Protein AF-A0AAD2ARY0-F1 (afdb_monomer_lite)

Sequence (164 aa):
MARPVMPDDELIDYLPTQAVADFLATMNEPRLDGIVFLSAQTKGGCNVVLFHHAAKVAETVFPNGVEIDISTGSWTEEGWEIEYSVSEKVPSKSALNQPVHDEAVWGDLCAHPPEPRHWDDDFREAALKVELDSIAVHHVDSVVIATAQHLVQRFRYEAHEHKF

Structure (mmCIF, N/CA/C/O backbone):
data_AF-A0AAD2ARY0-F1
#
_entry.id   AF-A0AAD2ARY0-F1
#
loop_
_atom_site.group_PDB
_atom_site.id
_atom_site.type_symbol
_atom_site.label_atom_id
_atom_site.label_alt_id
_atom_site.label_comp_id
_atom_site.label_asym_id
_atom_site.label_entity_id
_atom_site.label_seq_id
_atom_site.pdbx_PDB_ins_code
_atom_site.Cartn_x
_atom_site.Cartn_y
_atom_site.Cartn_z
_atom_site.occupancy
_atom_site.B_iso_or_equiv
_atom_site.auth_seq_id
_atom_site.auth_comp_id
_atom_site.auth_asym_id
_atom_site.auth_atom_id
_atom_site.pdbx_PDB_model_num
ATOM 1 N N . MET A 1 1 ? 15.190 -4.344 -18.005 1.00 36.81 1 MET A N 1
ATOM 2 C CA . MET A 1 1 ? 16.175 -4.213 -16.909 1.00 36.81 1 MET A CA 1
ATOM 3 C C . MET A 1 1 ? 15.624 -3.180 -15.948 1.00 36.81 1 MET A C 1
ATOM 5 O O . MET A 1 1 ? 15.391 -2.070 -16.396 1.00 36.81 1 MET A O 1
ATOM 9 N N . ALA A 1 2 ? 15.364 -3.540 -14.692 1.00 41.00 2 ALA A N 1
ATOM 10 C CA . ALA A 1 2 ? 15.088 -2.568 -13.635 1.00 41.00 2 ALA A CA 1
ATOM 11 C C . ALA A 1 2 ? 16.376 -2.449 -12.813 1.00 41.00 2 ALA A C 1
ATOM 13 O O . ALA A 1 2 ? 16.828 -3.439 -12.237 1.00 41.00 2 ALA A O 1
ATOM 14 N N . ARG A 1 3 ? 17.032 -1.289 -12.870 1.00 48.72 3 ARG A N 1
ATOM 15 C CA . ARG A 1 3 ? 18.180 -0.979 -12.013 1.00 48.72 3 ARG A CA 1
ATOM 16 C C . ARG A 1 3 ? 17.617 -0.469 -10.680 1.00 48.72 3 ARG A C 1
ATOM 18 O O . ARG A 1 3 ? 16.652 0.290 -10.726 1.00 48.72 3 ARG A O 1
ATOM 25 N N . PRO A 1 4 ? 18.165 -0.878 -9.523 1.00 49.22 4 PRO A N 1
ATOM 26 C CA . PRO A 1 4 ? 17.796 -0.275 -8.250 1.00 49.22 4 PRO A CA 1
ATOM 27 C C . PRO A 1 4 ? 18.032 1.232 -8.321 1.00 49.22 4 PRO A C 1
ATOM 29 O O . PRO A 1 4 ? 19.121 1.658 -8.716 1.00 49.22 4 PRO A O 1
ATOM 32 N N . VAL A 1 5 ? 17.009 2.008 -7.983 1.00 56.44 5 VAL A N 1
ATOM 33 C CA . VAL A 1 5 ? 17.127 3.461 -7.914 1.00 56.44 5 VAL A CA 1
ATOM 34 C C . VAL A 1 5 ? 17.871 3.804 -6.632 1.00 56.44 5 VAL A C 1
ATOM 36 O O . VAL A 1 5 ? 17.528 3.308 -5.558 1.00 56.44 5 VAL A O 1
ATOM 39 N N . MET A 1 6 ? 18.944 4.579 -6.762 1.00 67.31 6 MET A N 1
ATOM 40 C CA . MET A 1 6 ? 19.720 5.025 -5.611 1.00 67.31 6 MET A CA 1
ATOM 41 C C . MET A 1 6 ? 18.967 6.170 -4.919 1.00 67.31 6 MET A C 1
ATOM 43 O O . MET A 1 6 ? 18.440 7.015 -5.640 1.00 67.31 6 MET A O 1
ATOM 47 N N . PRO A 1 7 ? 18.955 6.247 -3.574 1.00 55.81 7 PRO A N 1
ATOM 48 C CA . PRO A 1 7 ? 18.201 7.267 -2.834 1.00 55.81 7 PRO A CA 1
ATOM 49 C C . PRO A 1 7 ? 18.458 8.719 -3.272 1.00 55.81 7 PRO A C 1
ATOM 51 O O . PRO A 1 7 ? 17.566 9.556 -3.197 1.00 55.81 7 PRO A O 1
ATOM 54 N N . ASP A 1 8 ? 19.658 9.012 -3.783 1.00 59.41 8 ASP A N 1
ATOM 55 C CA . ASP A 1 8 ? 20.049 10.356 -4.230 1.00 59.41 8 ASP A CA 1
ATOM 56 C C . ASP A 1 8 ? 19.723 10.648 -5.715 1.00 59.41 8 ASP A C 1
ATOM 58 O O . ASP A 1 8 ? 19.746 11.806 -6.130 1.00 59.41 8 ASP A O 1
ATOM 62 N N . ASP A 1 9 ? 19.382 9.624 -6.510 1.00 57.00 9 ASP A N 1
ATOM 63 C CA . ASP A 1 9 ? 19.084 9.720 -7.953 1.00 57.00 9 ASP A CA 1
ATOM 64 C C . ASP A 1 9 ? 17.589 9.485 -8.273 1.00 57.00 9 ASP A C 1
ATOM 66 O O . ASP A 1 9 ? 17.184 9.430 -9.439 1.00 57.00 9 ASP A O 1
ATOM 70 N N . GLU A 1 10 ? 16.740 9.384 -7.242 1.00 57.59 10 GLU A N 1
ATOM 71 C CA . GLU A 1 10 ? 15.315 9.049 -7.363 1.00 57.59 10 GLU A CA 1
ATOM 72 C C . GLU A 1 10 ? 14.559 9.966 -8.332 1.00 57.59 10 GLU A C 1
ATOM 74 O O . GLU A 1 10 ? 13.839 9.503 -9.217 1.00 57.59 10 GLU A O 1
ATOM 79 N N . LEU A 1 11 ? 14.771 11.277 -8.233 1.00 56.69 11 LEU A N 1
ATOM 80 C CA . LEU A 1 11 ? 14.053 12.265 -9.044 1.00 56.69 11 LEU A CA 1
ATOM 81 C C . LEU A 1 11 ? 14.338 12.144 -10.552 1.00 56.69 11 LEU A C 1
ATOM 83 O O . LEU A 1 11 ? 13.474 12.476 -11.361 1.00 56.69 11 LEU A O 1
ATOM 87 N N . ILE A 1 12 ? 15.529 11.679 -10.943 1.00 61.34 12 ILE A N 1
ATOM 88 C CA . ILE A 1 12 ? 15.931 11.579 -12.355 1.00 61.34 12 ILE A CA 1
ATOM 89 C C . ILE A 1 12 ? 15.495 10.233 -12.937 1.00 61.34 12 ILE A C 1
ATOM 91 O O . ILE A 1 12 ? 14.950 10.186 -14.042 1.00 61.34 12 ILE A O 1
ATOM 95 N N . ASP A 1 13 ? 15.679 9.148 -12.186 1.00 67.00 13 ASP A N 1
ATOM 96 C CA . ASP A 1 13 ? 15.391 7.794 -12.661 1.00 67.00 13 ASP A CA 1
ATOM 97 C C . ASP A 1 13 ? 13.884 7.470 -12.675 1.00 67.00 13 ASP A C 1
ATOM 99 O O . ASP A 1 13 ? 13.439 6.637 -13.473 1.00 67.00 13 ASP A O 1
ATOM 103 N N . TYR A 1 14 ? 13.065 8.151 -11.861 1.00 69.94 14 TYR A N 1
ATOM 104 C CA . TYR A 1 14 ? 11.607 7.978 -11.879 1.00 69.94 14 TYR A CA 1
ATOM 105 C C . TYR A 1 14 ? 10.883 8.851 -12.906 1.00 69.94 14 TYR A C 1
ATOM 107 O O . TYR A 1 14 ? 9.759 8.512 -13.285 1.00 69.94 14 TYR A O 1
ATOM 115 N N . LEU A 1 15 ? 11.514 9.913 -13.418 1.00 78.81 15 LEU A N 1
ATOM 116 C CA . LEU A 1 15 ? 10.874 10.860 -14.335 1.00 78.81 15 LEU A CA 1
ATOM 117 C C . LEU A 1 15 ? 10.310 10.197 -15.609 1.00 78.81 15 LEU A C 1
ATOM 119 O O . LEU A 1 15 ? 9.162 10.484 -15.954 1.00 78.81 15 LEU A O 1
ATOM 123 N N . PRO A 1 16 ? 11.017 9.274 -16.298 1.00 80.56 16 PRO A N 1
ATOM 124 C CA . PRO A 1 16 ? 10.448 8.600 -17.465 1.00 80.56 16 PRO A CA 1
ATOM 125 C C . PRO A 1 16 ? 9.230 7.739 -17.115 1.00 80.56 16 PRO A C 1
ATOM 127 O O . PRO A 1 16 ? 8.261 7.702 -17.870 1.00 80.56 16 PRO A O 1
ATOM 130 N N . THR A 1 17 ? 9.262 7.061 -15.964 1.00 77.62 17 THR A N 1
ATOM 131 C CA . THR A 1 17 ? 8.160 6.200 -15.508 1.00 77.62 17 THR A CA 1
ATOM 132 C C . THR A 1 17 ? 6.934 7.035 -15.145 1.00 77.62 17 THR A C 1
ATOM 134 O O . THR A 1 17 ? 5.823 6.677 -15.529 1.00 77.62 17 THR A O 1
ATOM 137 N N . GLN A 1 18 ? 7.140 8.169 -14.472 1.00 81.12 18 GLN A N 1
ATOM 138 C CA . GLN A 1 18 ? 6.083 9.126 -14.143 1.00 81.12 18 GLN A CA 1
ATOM 139 C C . GLN A 1 18 ? 5.470 9.734 -15.406 1.00 81.12 18 GLN A C 1
ATOM 141 O O . GLN A 1 18 ? 4.260 9.678 -15.573 1.00 81.12 18 GLN A O 1
ATOM 146 N N . ALA A 1 19 ? 6.291 10.200 -16.352 1.00 85.25 19 ALA A N 1
ATOM 147 C CA . ALA A 1 19 ? 5.800 10.781 -17.600 1.00 85.25 19 ALA A CA 1
ATOM 148 C C . ALA A 1 19 ? 4.964 9.788 -18.427 1.00 85.25 19 ALA A C 1
ATOM 150 O O . ALA A 1 19 ? 3.938 10.161 -18.997 1.00 85.25 19 ALA A O 1
ATOM 151 N N . VAL A 1 20 ? 5.377 8.515 -18.484 1.00 86.25 20 VAL A N 1
ATOM 152 C CA . VAL A 1 20 ? 4.580 7.460 -19.128 1.00 86.25 20 VAL A CA 1
ATOM 153 C C . VAL A 1 20 ? 3.282 7.221 -18.360 1.00 86.25 20 VAL A C 1
ATOM 155 O O . VAL A 1 20 ? 2.228 7.159 -18.986 1.00 86.25 20 VAL A O 1
ATOM 158 N N . ALA A 1 21 ? 3.329 7.107 -17.030 1.00 86.44 21 ALA A N 1
ATOM 159 C CA . ALA A 1 21 ? 2.135 6.904 -16.214 1.00 86.44 21 ALA A CA 1
ATOM 160 C C . ALA A 1 21 ? 1.124 8.052 -16.380 1.00 86.44 21 ALA A C 1
ATOM 162 O O . ALA A 1 21 ? -0.050 7.780 -16.610 1.00 86.44 21 ALA A O 1
ATOM 163 N N . ASP A 1 22 ? 1.575 9.306 -16.369 1.00 86.12 22 ASP A N 1
ATOM 164 C CA . ASP A 1 22 ? 0.728 10.491 -16.545 1.00 86.12 22 ASP A CA 1
ATOM 165 C C . ASP A 1 22 ? 0.108 10.557 -17.945 1.00 86.12 22 ASP A C 1
ATOM 167 O O . ASP A 1 22 ? -1.080 10.852 -18.107 1.00 86.12 22 ASP A O 1
ATOM 171 N N . PHE A 1 23 ? 0.888 10.235 -18.981 1.00 88.44 23 PHE A N 1
ATOM 172 C CA . PHE A 1 23 ? 0.368 10.150 -20.344 1.00 88.44 23 PHE A CA 1
ATOM 173 C C . PHE A 1 23 ? -0.719 9.073 -20.462 1.00 88.44 23 PHE A C 1
ATOM 175 O O . PHE A 1 23 ? -1.785 9.317 -21.025 1.00 88.44 23 PHE A O 1
ATOM 182 N N . LEU A 1 24 ? -0.476 7.887 -19.900 1.00 90.12 24 LEU A N 1
ATOM 183 C CA . LEU A 1 24 ? -1.450 6.796 -19.895 1.00 90.12 24 LEU A CA 1
ATOM 184 C C . LEU A 1 24 ? -2.693 7.135 -19.054 1.00 90.12 24 LEU A C 1
ATOM 186 O O . LEU A 1 24 ? -3.796 6.762 -19.445 1.00 90.12 24 LEU A O 1
ATOM 190 N N . ALA A 1 25 ? -2.535 7.864 -17.946 1.00 88.25 25 ALA A N 1
ATOM 191 C CA . ALA A 1 25 ? -3.629 8.277 -17.066 1.00 88.25 25 ALA A CA 1
ATOM 192 C C . ALA A 1 25 ? -4.549 9.333 -17.695 1.00 88.25 25 ALA A C 1
ATOM 194 O O . ALA A 1 25 ? -5.718 9.434 -17.324 1.00 88.25 25 ALA A O 1
ATOM 195 N N . THR A 1 26 ? -4.029 10.126 -18.635 1.00 87.06 26 THR A N 1
ATOM 196 C CA . THR A 1 26 ? -4.781 11.177 -19.341 1.00 87.06 26 THR A CA 1
ATOM 197 C C . THR A 1 26 ? -5.319 10.732 -20.701 1.00 87.06 26 THR A C 1
ATOM 199 O O . THR A 1 26 ? -6.157 11.426 -21.283 1.00 87.06 26 THR A O 1
ATOM 202 N N . MET A 1 27 ? -4.892 9.572 -21.215 1.00 83.56 27 MET A N 1
ATOM 203 C CA . MET A 1 27 ? -5.461 9.002 -22.434 1.00 83.56 27 MET A CA 1
ATOM 204 C C . MET A 1 27 ? -6.914 8.579 -22.215 1.00 83.56 27 MET A C 1
ATOM 206 O O . MET A 1 27 ? -7.233 7.757 -21.359 1.00 83.56 27 MET A O 1
ATOM 210 N N . ASN A 1 28 ? -7.800 9.126 -23.043 1.00 75.25 28 ASN A N 1
ATOM 211 C CA . ASN A 1 28 ? -9.227 8.833 -22.967 1.00 75.25 28 ASN A CA 1
ATOM 212 C C . ASN A 1 28 ? -9.608 7.549 -23.726 1.00 75.25 28 ASN A C 1
ATOM 214 O O . ASN A 1 28 ? -10.595 6.902 -23.385 1.00 75.25 28 ASN A O 1
ATOM 218 N N . GLU A 1 29 ? -8.831 7.168 -24.748 1.00 86.19 29 GLU A N 1
ATOM 219 C CA . GLU A 1 29 ? -9.106 5.999 -25.590 1.00 86.19 29 GLU A CA 1
ATOM 220 C C . GLU A 1 29 ? -7.818 5.221 -25.935 1.00 86.19 29 GLU A C 1
ATOM 222 O O . GLU A 1 29 ? -6.955 5.754 -26.635 1.00 86.19 29 GLU A O 1
ATOM 227 N N . PRO A 1 30 ? -7.684 3.955 -25.492 1.00 85.12 30 PRO A N 1
ATOM 228 C CA . PRO A 1 30 ? -8.528 3.298 -24.494 1.00 85.12 30 PRO A CA 1
ATOM 229 C C . PRO A 1 30 ? -8.349 3.951 -23.117 1.00 85.12 30 PRO A C 1
ATOM 231 O O . PRO A 1 30 ? -7.236 4.304 -22.734 1.00 85.12 30 PRO A O 1
ATOM 234 N N . ARG A 1 31 ? -9.436 4.065 -22.349 1.00 89.69 31 ARG A N 1
ATOM 235 C CA . ARG A 1 31 ? -9.351 4.466 -20.944 1.00 89.69 31 ARG A CA 1
ATOM 236 C C . ARG A 1 31 ? -8.736 3.318 -20.149 1.00 89.69 31 ARG A C 1
ATOM 238 O O . ARG A 1 31 ? -9.321 2.241 -20.062 1.00 89.69 31 ARG A O 1
ATOM 245 N N . LEU A 1 32 ? -7.541 3.538 -19.621 1.00 92.44 32 LEU A N 1
ATOM 246 C CA . LEU A 1 32 ? -6.820 2.575 -18.793 1.00 92.44 32 LEU A CA 1
ATOM 247 C C . LEU A 1 32 ? -7.099 2.872 -17.323 1.00 92.44 32 LEU A C 1
ATOM 249 O O . LEU A 1 32 ? -7.158 4.036 -16.962 1.00 92.44 32 LEU A O 1
ATOM 253 N N . ASP A 1 33 ? -7.217 1.855 -16.473 1.00 93.00 33 ASP A N 1
ATOM 254 C CA . ASP A 1 33 ? -7.404 2.047 -15.023 1.00 93.00 33 ASP A CA 1
ATOM 255 C C . ASP A 1 33 ? -6.088 2.060 -14.245 1.00 93.00 33 ASP A C 1
ATOM 257 O O . ASP A 1 33 ? -6.056 2.417 -13.070 1.00 93.00 33 ASP A O 1
ATOM 261 N N . GLY A 1 34 ? -4.989 1.680 -14.893 1.00 93.00 34 GLY A N 1
ATOM 262 C CA . GLY A 1 34 ? -3.698 1.545 -14.248 1.00 93.00 34 GLY A CA 1
ATOM 263 C C . GLY A 1 34 ? -2.681 0.787 -15.090 1.00 93.00 34 GLY A C 1
ATOM 264 O O . GLY A 1 34 ? -2.918 0.468 -16.257 1.00 93.00 34 GLY A O 1
ATOM 265 N N . ILE A 1 35 ? -1.543 0.477 -14.473 1.00 91.94 35 ILE A N 1
ATOM 266 C CA . ILE A 1 35 ? -0.436 -0.269 -15.078 1.00 91.94 35 ILE A CA 1
ATOM 267 C C . ILE A 1 35 ? 0.076 -1.360 -14.139 1.00 91.94 35 ILE A C 1
ATOM 269 O O . ILE A 1 35 ? 0.079 -1.211 -12.917 1.00 91.94 35 ILE A O 1
ATOM 273 N N . VAL A 1 36 ? 0.559 -2.452 -14.734 1.00 92.19 36 VAL A N 1
ATOM 274 C CA . VAL A 1 36 ? 1.226 -3.554 -14.032 1.00 92.19 36 VAL A CA 1
ATOM 275 C C . VAL A 1 36 ? 2.656 -3.653 -14.539 1.00 92.19 36 VAL A C 1
ATOM 277 O O . VAL A 1 36 ? 2.889 -3.694 -15.748 1.00 92.19 36 VAL A O 1
ATOM 280 N N . PHE A 1 37 ? 3.621 -3.710 -13.628 1.00 88.00 37 PHE A N 1
ATOM 281 C CA . PHE A 1 37 ? 5.037 -3.834 -13.969 1.00 88.00 37 PHE A CA 1
ATOM 282 C C . PHE A 1 37 ? 5.765 -4.763 -13.001 1.00 88.00 37 PHE A C 1
ATOM 284 O O . PHE A 1 37 ? 5.296 -5.037 -11.901 1.00 88.00 37 PHE A O 1
ATOM 291 N N . LEU A 1 38 ? 6.915 -5.287 -13.425 1.00 88.12 38 LEU A N 1
ATOM 292 C CA . LEU A 1 38 ? 7.698 -6.218 -12.614 1.00 88.12 38 LEU A CA 1
ATOM 293 C C . LEU A 1 38 ? 8.264 -5.523 -11.371 1.00 88.12 38 LEU A C 1
ATOM 295 O O . LEU A 1 38 ? 8.788 -4.412 -11.455 1.00 88.12 38 LEU A O 1
ATOM 299 N N . SER A 1 39 ? 8.212 -6.213 -10.235 1.00 84.62 39 SER A N 1
ATOM 300 C CA . SER A 1 39 ? 8.817 -5.742 -8.994 1.00 84.62 39 SER A CA 1
ATOM 301 C C . SER A 1 39 ? 10.342 -5.801 -9.083 1.00 84.62 39 SER A C 1
ATOM 303 O O . SER A 1 39 ? 10.924 -6.815 -9.472 1.00 84.62 39 SER A O 1
ATOM 305 N N . ALA A 1 40 ? 10.998 -4.713 -8.679 1.00 80.19 40 ALA A N 1
ATOM 306 C CA . ALA A 1 40 ? 12.448 -4.677 -8.499 1.00 80.19 40 ALA A CA 1
ATOM 307 C C . ALA A 1 40 ? 12.900 -5.380 -7.204 1.00 80.19 40 ALA A C 1
ATOM 309 O O . ALA A 1 40 ? 14.067 -5.743 -7.079 1.00 80.19 40 ALA A O 1
ATOM 310 N N . GLN A 1 41 ? 11.986 -5.570 -6.249 1.00 79.94 41 GLN A N 1
ATOM 311 C CA . GLN A 1 41 ? 12.281 -6.088 -4.909 1.00 79.94 41 GLN A CA 1
ATOM 312 C C . GLN A 1 41 ? 12.051 -7.598 -4.801 1.00 79.94 41 GLN A C 1
ATOM 314 O O . GLN A 1 41 ? 12.675 -8.271 -3.985 1.00 79.94 41 GLN A O 1
ATOM 319 N N . THR A 1 42 ? 11.170 -8.156 -5.633 1.00 82.56 42 THR A N 1
ATOM 320 C CA . THR A 1 42 ? 10.797 -9.571 -5.566 1.00 82.56 42 THR A CA 1
ATOM 321 C C . THR A 1 42 ? 10.875 -10.209 -6.942 1.00 82.56 42 THR A C 1
ATOM 323 O O . THR A 1 42 ? 10.192 -9.801 -7.880 1.00 82.56 42 THR A O 1
ATOM 326 N N . LYS A 1 43 ? 11.684 -11.266 -7.068 1.00 84.19 43 LYS A N 1
ATOM 327 C CA . LYS A 1 43 ? 11.789 -12.032 -8.313 1.00 84.19 43 LYS A CA 1
ATOM 328 C C . LYS A 1 43 ? 10.436 -12.658 -8.659 1.00 84.19 43 LYS A C 1
ATOM 330 O O . LYS A 1 43 ? 9.924 -13.473 -7.901 1.00 84.19 43 LYS A O 1
ATOM 335 N N . GLY A 1 44 ? 9.894 -12.303 -9.822 1.00 87.00 44 GLY A N 1
ATOM 336 C CA . GLY A 1 44 ? 8.574 -12.764 -10.265 1.00 87.00 44 GLY A CA 1
ATOM 337 C C . GLY A 1 44 ? 7.399 -12.052 -9.588 1.00 87.00 44 GLY A C 1
ATOM 338 O O . GLY A 1 44 ? 6.257 -12.384 -9.884 1.00 87.00 44 GLY A O 1
ATOM 339 N N . GLY A 1 45 ? 7.664 -11.078 -8.711 1.00 89.56 45 GLY A N 1
ATOM 340 C CA . GLY A 1 45 ? 6.640 -10.186 -8.184 1.00 89.56 45 GLY A CA 1
ATOM 341 C C . GLY A 1 45 ? 6.246 -9.127 -9.210 1.00 89.56 45 GLY A C 1
ATOM 342 O O . GLY A 1 45 ? 7.023 -8.789 -10.109 1.00 89.56 45 GLY A O 1
ATOM 343 N N . CYS A 1 46 ? 5.055 -8.569 -9.033 1.00 91.00 46 CYS A N 1
ATOM 344 C CA . CYS A 1 46 ? 4.548 -7.454 -9.819 1.00 91.00 46 CYS A CA 1
ATOM 345 C C . CYS A 1 46 ? 4.062 -6.351 -8.885 1.00 91.00 46 CYS A C 1
ATOM 347 O O . CYS A 1 46 ? 3.546 -6.627 -7.805 1.00 91.00 46 CYS A O 1
ATOM 349 N N . ASN A 1 47 ? 4.194 -5.117 -9.345 1.00 89.38 47 ASN A N 1
ATOM 350 C CA . ASN A 1 47 ? 3.595 -3.943 -8.746 1.00 89.38 47 ASN A CA 1
ATOM 351 C C . ASN A 1 47 ? 2.408 -3.513 -9.610 1.00 89.38 47 ASN A C 1
ATOM 353 O O . ASN A 1 47 ? 2.435 -3.658 -10.838 1.00 89.38 47 ASN A O 1
ATOM 357 N N . VAL A 1 48 ? 1.379 -2.976 -8.963 1.00 91.94 48 VAL A N 1
ATOM 358 C CA . VAL A 1 48 ? 0.177 -2.451 -9.611 1.00 91.94 48 VAL A CA 1
ATOM 359 C C . VAL A 1 48 ? 0.036 -0.988 -9.222 1.00 91.94 48 VAL A C 1
ATOM 361 O O . VAL A 1 48 ? 0.141 -0.648 -8.047 1.00 91.94 48 VAL A O 1
ATOM 364 N N . VAL A 1 49 ? -0.197 -0.127 -10.206 1.00 91.00 49 VAL A N 1
ATOM 365 C CA . VAL A 1 49 ? -0.535 1.285 -10.002 1.00 91.00 49 VAL A CA 1
ATOM 366 C C . VAL A 1 49 ? -1.912 1.514 -10.591 1.00 91.00 49 VAL A C 1
ATOM 368 O O . VAL A 1 49 ? -2.137 1.157 -11.744 1.00 91.00 49 VAL A O 1
ATOM 371 N N . LEU A 1 50 ? -2.812 2.107 -9.810 1.00 93.62 50 LEU A N 1
ATOM 372 C CA . LEU A 1 50 ? -4.138 2.529 -10.257 1.00 93.62 50 LEU A CA 1
ATOM 373 C C . LEU A 1 50 ? -4.119 4.031 -10.546 1.00 93.62 50 LEU A C 1
ATOM 375 O O . LEU A 1 50 ? -3.560 4.810 -9.773 1.00 93.62 50 LEU A O 1
ATOM 379 N N . PHE A 1 51 ? -4.722 4.442 -11.656 1.00 92.19 51 PHE A N 1
ATOM 380 C CA . PHE A 1 51 ? -4.871 5.849 -12.005 1.00 92.19 51 PHE A CA 1
ATOM 381 C C . PHE A 1 51 ? -5.981 6.506 -11.198 1.00 92.19 51 PHE A C 1
ATOM 383 O O . PHE A 1 51 ? -6.878 5.845 -10.675 1.00 92.19 51 PHE A O 1
ATOM 390 N N . HIS A 1 52 ? -5.919 7.837 -11.118 1.00 90.06 52 HIS A N 1
ATOM 391 C CA . HIS A 1 52 ? -6.778 8.639 -10.255 1.00 90.06 52 HIS A CA 1
ATOM 392 C C . HIS A 1 52 ? -8.256 8.233 -10.353 1.00 90.06 52 HIS A C 1
ATOM 394 O O . HIS A 1 52 ? -8.870 7.928 -9.339 1.00 90.06 52 HIS A O 1
ATOM 400 N N . HIS A 1 53 ? -8.857 8.141 -11.539 1.00 88.12 53 HIS A N 1
ATOM 401 C CA . HIS A 1 53 ? -10.289 7.821 -11.638 1.00 88.12 53 HIS A CA 1
ATOM 402 C C . HIS A 1 53 ? -10.682 6.429 -11.118 1.00 88.12 53 HIS A C 1
ATOM 404 O O . HIS A 1 53 ? -11.851 6.248 -10.801 1.00 88.12 53 HIS A O 1
ATOM 410 N N . ALA A 1 54 ? -9.748 5.478 -11.033 1.00 92.38 54 ALA A N 1
ATOM 411 C CA . ALA A 1 54 ? -9.984 4.100 -10.596 1.00 92.38 54 ALA A CA 1
ATOM 412 C C . ALA A 1 54 ? -9.520 3.827 -9.151 1.00 92.38 54 ALA A C 1
ATOM 414 O O . ALA A 1 54 ? -9.701 2.726 -8.639 1.00 92.38 54 ALA A O 1
ATOM 415 N N . ALA A 1 55 ? -8.913 4.812 -8.483 1.00 93.69 55 ALA A N 1
ATOM 416 C CA . ALA A 1 55 ? -8.276 4.639 -7.176 1.00 93.69 55 ALA A CA 1
ATOM 417 C C . ALA A 1 55 ? -9.126 5.125 -5.986 1.00 93.69 55 ALA A C 1
ATOM 419 O O . ALA A 1 55 ? -8.624 5.170 -4.862 1.00 93.69 55 ALA A O 1
ATOM 420 N N . LYS A 1 56 ? -10.394 5.515 -6.192 1.00 94.06 56 LYS A N 1
ATOM 421 C CA . LYS A 1 56 ? -11.239 5.973 -5.081 1.00 94.06 56 LYS A CA 1
ATOM 422 C C . LYS A 1 56 ? -11.609 4.807 -4.164 1.00 94.06 56 LYS A C 1
ATOM 424 O O . LYS A 1 56 ? -12.202 3.817 -4.601 1.00 94.06 56 LYS A O 1
ATOM 429 N N . VAL A 1 57 ? -11.298 4.968 -2.883 1.00 93.75 57 VAL A N 1
ATOM 430 C CA . VAL A 1 57 ? -11.662 4.044 -1.807 1.00 93.75 57 VAL A CA 1
ATOM 431 C C . VAL A 1 57 ? -13.006 4.465 -1.215 1.00 93.75 57 VAL A C 1
ATOM 433 O O . VAL A 1 57 ? -13.254 5.651 -1.011 1.00 93.75 57 VAL A O 1
ATOM 436 N N . ALA A 1 58 ? -13.886 3.499 -0.970 1.00 92.31 58 ALA A N 1
ATOM 437 C CA . ALA A 1 58 ? -15.147 3.718 -0.281 1.00 92.31 58 ALA A CA 1
ATOM 438 C C . ALA A 1 58 ? -14.896 4.146 1.170 1.00 92.31 58 ALA A C 1
ATOM 440 O O . ALA A 1 58 ? -14.091 3.527 1.869 1.00 92.31 58 ALA A O 1
ATOM 441 N N . GLU A 1 59 ? -15.612 5.172 1.620 1.00 88.75 59 GLU A N 1
ATOM 442 C CA . GLU A 1 59 ? -15.572 5.613 3.01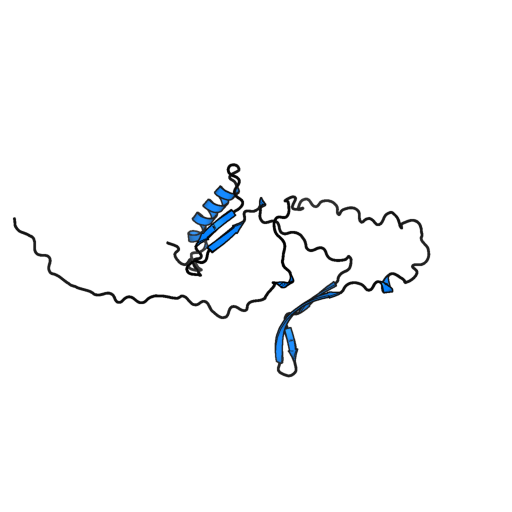1 1.00 88.75 59 GLU A CA 1
ATOM 443 C C . GLU A 1 59 ? -16.134 4.537 3.945 1.00 88.75 59 GLU A C 1
ATOM 445 O O . GLU A 1 59 ? -17.141 3.880 3.652 1.00 88.75 59 GLU A O 1
ATOM 450 N N . THR A 1 60 ? -15.482 4.361 5.092 1.00 85.06 60 THR A N 1
ATOM 451 C CA . THR A 1 60 ? -15.989 3.501 6.160 1.00 85.06 60 THR A CA 1
ATOM 452 C C . THR A 1 60 ? -17.102 4.238 6.893 1.00 85.06 60 THR A C 1
ATOM 454 O O . THR A 1 60 ? -16.890 5.322 7.431 1.00 85.06 60 THR A O 1
ATOM 457 N N . VAL A 1 61 ? -18.299 3.653 6.917 1.00 82.44 61 VAL A N 1
ATOM 458 C CA . VAL A 1 61 ? -19.455 4.250 7.592 1.00 82.44 61 VAL A CA 1
ATOM 459 C C . VAL A 1 61 ? -19.404 3.903 9.073 1.00 82.44 61 VAL A C 1
ATOM 461 O O . VAL A 1 61 ? -19.507 2.731 9.436 1.00 82.44 61 VAL A O 1
ATOM 464 N N . PHE A 1 62 ? -19.307 4.925 9.918 1.00 80.81 62 PHE A N 1
ATOM 465 C CA . PHE A 1 62 ? -19.381 4.776 11.367 1.00 80.81 62 PHE A CA 1
ATOM 466 C C . PHE A 1 62 ? -20.728 5.265 11.919 1.00 80.81 62 PHE A C 1
ATOM 468 O O . PHE A 1 62 ? -21.358 6.147 11.331 1.00 80.81 62 PHE A O 1
ATOM 475 N N . PRO A 1 63 ? -21.193 4.732 13.063 1.00 81.62 63 PRO A N 1
ATOM 476 C CA . PRO A 1 63 ? -22.326 5.302 13.781 1.00 81.62 63 PRO A CA 1
ATOM 477 C C . PRO A 1 63 ? -22.057 6.749 14.224 1.00 81.62 63 PRO A C 1
ATOM 479 O O . PRO A 1 63 ? -20.946 7.085 14.637 1.00 81.62 63 PRO A O 1
ATOM 482 N N . ASN A 1 64 ? -23.096 7.590 14.219 1.00 76.50 64 ASN A N 1
ATOM 483 C CA . ASN A 1 64 ? -22.990 8.962 14.718 1.00 76.50 64 ASN A CA 1
ATOM 484 C C . ASN A 1 64 ? -22.543 8.987 16.185 1.00 76.50 64 ASN A C 1
ATOM 486 O O . ASN A 1 64 ? -23.127 8.313 17.037 1.00 76.50 64 ASN A O 1
ATOM 490 N N . GLY A 1 65 ? -21.535 9.811 16.474 1.00 80.44 65 GLY A N 1
ATOM 491 C CA . GLY A 1 65 ? -20.975 9.964 17.815 1.00 80.44 65 GLY A CA 1
ATOM 492 C C . GLY A 1 65 ? -20.053 8.825 18.253 1.00 80.44 65 GLY A C 1
ATOM 493 O O . GLY A 1 65 ? -19.849 8.671 19.455 1.00 80.44 65 GLY A O 1
ATOM 494 N N . VAL A 1 66 ? -19.523 8.021 17.320 1.00 86.75 66 VAL A N 1
ATOM 495 C CA . VAL A 1 66 ? -18.439 7.083 17.635 1.00 86.75 66 VAL A CA 1
ATOM 496 C C . VAL A 1 66 ? -17.196 7.856 18.083 1.00 86.75 66 VAL A C 1
ATOM 498 O O . VAL A 1 66 ? -16.816 8.859 17.479 1.00 86.75 66 VAL A O 1
ATOM 501 N N . GLU A 1 67 ? -16.562 7.383 19.146 1.00 88.19 67 GLU A N 1
ATOM 502 C CA . GLU A 1 67 ? -15.236 7.830 19.567 1.00 88.19 67 GLU A CA 1
ATOM 503 C C . GLU A 1 67 ? -14.237 6.739 19.155 1.00 88.19 67 GLU A C 1
ATOM 505 O O . GLU A 1 67 ? -14.441 5.565 19.471 1.00 88.19 67 GLU A O 1
ATOM 510 N N . ILE A 1 68 ? -13.219 7.108 18.373 1.00 90.00 68 ILE A N 1
ATOM 511 C CA . ILE A 1 68 ? -12.172 6.185 17.919 1.00 90.00 68 ILE A CA 1
ATOM 512 C C . ILE A 1 68 ? -10.954 6.388 18.811 1.00 90.00 68 ILE A C 1
ATOM 514 O O . ILE A 1 68 ? -10.346 7.458 18.797 1.00 90.00 68 ILE A O 1
ATOM 518 N N . ASP A 1 69 ? -10.584 5.341 19.535 1.00 91.06 69 ASP A N 1
ATOM 519 C CA . ASP A 1 69 ? -9.379 5.292 20.355 1.00 91.06 69 ASP A CA 1
ATOM 520 C C . ASP A 1 69 ? -8.321 4.421 19.668 1.00 91.06 69 ASP A C 1
ATOM 522 O O . ASP A 1 69 ? -8.620 3.339 19.158 1.00 91.06 69 ASP A O 1
ATOM 526 N N . ILE A 1 70 ? -7.076 4.899 19.649 1.00 93.31 70 ILE A N 1
ATOM 527 C CA . ILE A 1 70 ? -5.942 4.227 19.004 1.00 93.31 70 ILE A CA 1
ATOM 528 C C . ILE A 1 70 ? -4.853 4.004 20.049 1.00 93.31 70 ILE A C 1
ATOM 530 O O . ILE A 1 70 ? -4.433 4.945 20.725 1.00 93.31 70 ILE A O 1
ATOM 534 N N . SER A 1 71 ? -4.352 2.776 20.135 1.00 92.44 71 SER A N 1
ATOM 535 C CA . SER A 1 71 ? -3.192 2.421 20.948 1.00 92.44 71 SER A CA 1
ATOM 536 C C . SER A 1 71 ? -2.103 1.792 20.083 1.00 92.44 71 SER A C 1
ATOM 538 O O . SER A 1 71 ? -2.388 1.016 19.171 1.00 92.44 71 SER A O 1
ATOM 540 N N . THR A 1 72 ? -0.847 2.144 20.357 1.00 94.56 72 THR A N 1
ATOM 541 C CA . THR A 1 72 ? 0.347 1.620 19.664 1.00 94.56 72 THR A CA 1
ATOM 542 C C . THR A 1 72 ? 1.237 0.764 20.567 1.00 94.56 72 THR A C 1
ATOM 544 O O . THR A 1 72 ? 2.287 0.279 20.139 1.00 94.56 72 THR A O 1
ATOM 547 N N . GLY A 1 73 ? 0.833 0.596 21.821 1.00 93.00 73 GLY A N 1
ATOM 548 C CA . GLY A 1 73 ? 1.505 -0.226 22.809 1.00 93.00 73 GLY A CA 1
ATOM 549 C C . GLY A 1 73 ? 0.993 0.070 24.206 1.00 93.00 73 GLY A C 1
ATOM 550 O O . GLY A 1 73 ? 0.162 0.958 24.418 1.00 93.00 73 GLY A O 1
ATOM 551 N N . SER A 1 74 ? 1.488 -0.685 25.173 1.00 91.38 74 SER A N 1
ATOM 552 C CA . SER A 1 74 ? 1.132 -0.499 26.571 1.00 91.38 74 SER A CA 1
ATOM 553 C C . SER A 1 74 ? 2.331 -0.738 27.483 1.00 91.38 74 SER A C 1
ATOM 555 O O . SER A 1 74 ? 3.304 -1.398 27.121 1.00 91.38 74 SER A O 1
ATOM 557 N N . TRP A 1 75 ? 2.290 -0.129 28.667 1.00 92.12 75 TRP A N 1
ATOM 558 C CA . TRP A 1 75 ? 3.271 -0.393 29.714 1.00 92.12 75 TRP A CA 1
ATOM 559 C C . TRP A 1 75 ? 2.855 -1.638 30.495 1.00 92.12 75 TRP A C 1
ATOM 561 O O . TRP A 1 75 ? 1.765 -1.667 31.068 1.00 92.12 75 TRP A O 1
ATOM 571 N N . THR A 1 76 ? 3.746 -2.621 30.565 1.00 92.25 76 THR A N 1
ATOM 572 C CA . THR A 1 76 ? 3.625 -3.827 31.386 1.00 92.25 76 THR A CA 1
ATOM 573 C C . THR A 1 76 ? 4.675 -3.820 32.500 1.00 92.25 76 THR A C 1
ATOM 575 O O . THR A 1 76 ? 5.484 -2.895 32.623 1.00 92.25 76 THR A O 1
ATOM 578 N N . GLU A 1 77 ? 4.661 -4.845 33.352 1.00 93.06 77 GLU A N 1
ATOM 579 C CA . GLU A 1 77 ? 5.660 -5.012 34.417 1.00 93.06 77 GLU A CA 1
ATOM 580 C C . GLU A 1 77 ? 7.083 -5.225 33.864 1.00 93.06 77 GLU A C 1
ATOM 582 O O . GLU A 1 77 ? 8.060 -4.932 34.555 1.00 93.06 77 GLU A O 1
ATOM 587 N N . GLU A 1 78 ? 7.208 -5.685 32.614 1.00 91.31 78 GLU A N 1
ATOM 588 C CA . GLU A 1 78 ? 8.486 -5.948 31.941 1.00 91.31 78 GLU A CA 1
ATOM 589 C C . GLU A 1 78 ? 8.982 -4.762 31.096 1.00 91.31 78 GLU A C 1
ATOM 591 O O . GLU A 1 78 ? 10.142 -4.737 30.677 1.00 91.31 78 GLU A O 1
ATOM 596 N N . GLY A 1 79 ? 8.143 -3.742 30.889 1.00 93.50 79 GLY A N 1
ATOM 597 C CA . GLY A 1 79 ? 8.487 -2.532 30.148 1.00 93.50 79 GLY A CA 1
ATOM 598 C C . GLY A 1 79 ? 7.416 -2.132 29.140 1.00 93.50 79 GLY A C 1
ATOM 599 O O . GLY A 1 79 ? 6.244 -2.454 29.286 1.00 93.50 79 GLY A O 1
ATOM 600 N N . TRP A 1 80 ? 7.812 -1.368 28.126 1.00 91.44 80 TRP A N 1
ATOM 601 C CA . TRP A 1 80 ? 6.913 -1.003 27.033 1.00 91.44 80 TRP A CA 1
ATOM 602 C C . TRP A 1 80 ? 6.781 -2.164 26.042 1.00 91.44 80 TRP A C 1
ATOM 604 O O . TRP A 1 80 ? 7.782 -2.592 25.465 1.00 91.44 80 TRP A O 1
ATOM 614 N N . GLU A 1 81 ? 5.555 -2.625 25.805 1.00 94.81 81 GLU A N 1
ATOM 615 C CA . GLU A 1 81 ? 5.224 -3.660 24.825 1.00 94.81 81 GLU A CA 1
ATOM 616 C C . GLU A 1 81 ? 4.472 -3.063 23.632 1.00 94.81 81 GLU A C 1
ATOM 618 O O . GLU A 1 81 ? 3.618 -2.186 23.779 1.00 94.81 81 GLU A O 1
ATOM 623 N N . ILE A 1 82 ? 4.809 -3.529 22.426 1.00 93.44 82 ILE A N 1
ATOM 624 C CA . ILE A 1 82 ? 4.215 -3.044 21.177 1.00 93.44 82 ILE A CA 1
ATOM 625 C C . ILE A 1 82 ? 2.947 -3.845 20.888 1.00 93.44 82 ILE A C 1
ATOM 627 O O . ILE A 1 82 ? 3.008 -5.045 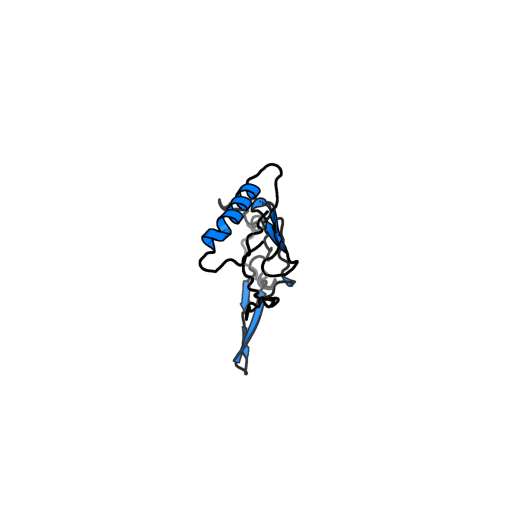20.630 1.00 93.44 82 ILE A O 1
ATOM 631 N N . GLU A 1 83 ? 1.812 -3.158 20.861 1.00 92.94 83 GLU A N 1
ATOM 632 C CA . GLU A 1 83 ? 0.508 -3.720 20.523 1.00 92.94 83 GLU A CA 1
ATOM 633 C C . GLU A 1 83 ? -0.318 -2.646 19.816 1.00 92.94 83 GLU A C 1
ATOM 635 O O . GLU A 1 83 ? -0.558 -1.570 20.361 1.00 92.94 83 GLU A O 1
ATOM 640 N N . TYR A 1 84 ? -0.751 -2.931 18.591 1.00 93.62 84 TYR A N 1
ATOM 641 C CA . TYR A 1 84 ? -1.580 -2.008 17.825 1.00 93.62 84 TYR A CA 1
ATOM 642 C C . TYR A 1 84 ? -3.044 -2.384 17.983 1.00 93.62 84 TYR A C 1
ATOM 644 O O . TYR A 1 84 ? -3.439 -3.496 17.636 1.00 93.62 84 TYR A O 1
ATOM 652 N N . SER A 1 85 ? -3.857 -1.450 18.465 1.00 91.50 85 SER A N 1
ATOM 653 C CA . SER A 1 85 ? -5.303 -1.630 18.543 1.00 91.50 85 SER A CA 1
ATOM 654 C C . SER A 1 85 ? -6.048 -0.349 18.191 1.00 91.50 85 SER A C 1
ATOM 656 O O . SER A 1 85 ? -5.589 0.766 18.449 1.00 91.50 85 SER A O 1
ATOM 658 N N . VAL A 1 86 ? -7.211 -0.535 17.573 1.00 91.44 86 VAL A N 1
ATOM 659 C CA . VAL A 1 86 ? -8.193 0.513 17.304 1.00 91.44 86 VAL A CA 1
ATOM 660 C C . VAL A 1 86 ? -9.492 0.059 17.950 1.00 91.44 86 VAL A C 1
ATOM 662 O O . VAL A 1 86 ? -9.951 -1.054 17.695 1.00 91.44 86 VAL A O 1
ATOM 665 N N . SER A 1 87 ? -10.071 0.894 18.804 1.00 88.94 87 SER A N 1
ATOM 666 C CA . SER A 1 87 ? -11.345 0.611 19.456 1.00 88.94 87 SER A CA 1
ATOM 667 C C . SER A 1 87 ? -12.367 1.688 19.142 1.00 88.94 87 SER A C 1
ATOM 669 O O . SER A 1 87 ? -12.117 2.877 19.318 1.00 88.94 87 SER A O 1
ATOM 671 N N . GLU A 1 88 ? -13.541 1.244 18.707 1.00 90.00 88 GLU A N 1
ATOM 672 C CA . GLU A 1 88 ? -14.690 2.096 18.428 1.00 90.00 88 GLU A CA 1
ATOM 673 C C . GLU A 1 88 ? -15.639 2.079 19.621 1.00 90.00 88 GLU A C 1
ATOM 675 O O . GLU A 1 88 ? -16.293 1.077 19.931 1.00 90.00 88 GLU A O 1
ATOM 680 N N . LYS A 1 89 ? -15.744 3.209 20.306 1.00 86.88 89 LYS A N 1
ATOM 681 C CA . LYS A 1 89 ? -16.657 3.375 21.425 1.00 86.88 89 LYS A CA 1
ATOM 682 C C . LYS A 1 89 ? -17.970 3.943 20.912 1.00 86.88 89 LYS A C 1
ATOM 684 O O . LYS A 1 89 ? -18.136 5.142 20.700 1.00 86.88 89 LYS A O 1
ATOM 689 N N . VAL A 1 90 ? -18.917 3.037 20.700 1.00 85.25 90 VAL A N 1
ATOM 690 C CA . VAL A 1 90 ? -20.266 3.371 20.237 1.00 85.25 90 VAL A CA 1
ATOM 691 C C . VAL A 1 90 ? -21.101 3.890 21.418 1.00 85.25 90 VAL A C 1
ATOM 693 O O . VAL A 1 90 ? -21.116 3.254 22.479 1.00 85.25 90 VAL A O 1
ATOM 696 N N . PRO A 1 91 ? -21.829 5.013 21.276 1.00 78.25 91 PRO A N 1
ATOM 697 C CA . PRO A 1 91 ? -22.657 5.541 22.352 1.00 78.25 91 PRO A CA 1
ATOM 698 C C . PRO A 1 91 ? -23.746 4.535 22.755 1.00 78.25 91 PRO A C 1
ATOM 700 O O . PRO A 1 91 ? -24.491 4.006 21.927 1.00 78.25 91 PRO A O 1
ATOM 703 N N . SER A 1 92 ? -23.853 4.263 24.059 1.00 70.75 92 SER A N 1
ATOM 704 C CA . SER A 1 92 ? -24.868 3.353 24.596 1.00 70.75 92 SER A CA 1
ATOM 705 C C . SER A 1 92 ? -26.271 3.926 24.390 1.00 70.75 92 SER A C 1
ATOM 707 O O . SER A 1 92 ? -26.566 5.038 24.831 1.00 70.75 92 SER A O 1
ATOM 709 N N . LYS A 1 93 ? -27.182 3.130 23.809 1.00 62.47 93 LYS A N 1
ATOM 710 C CA . LYS A 1 93 ? -28.603 3.491 23.633 1.00 62.47 93 LYS A CA 1
ATOM 711 C C . LYS A 1 93 ? -29.293 3.938 24.932 1.00 62.47 93 LYS A C 1
ATOM 713 O O . LYS A 1 93 ? -30.278 4.660 24.874 1.00 62.47 93 LYS A O 1
ATOM 718 N N . SER A 1 94 ? -28.785 3.553 26.106 1.00 55.53 94 SER A N 1
ATOM 719 C CA . SER A 1 94 ? -29.350 3.972 27.397 1.00 55.53 94 SER A CA 1
ATOM 720 C C . SER A 1 94 ? -29.127 5.456 27.719 1.00 55.53 94 SER A C 1
ATOM 722 O O . SER A 1 94 ? -29.874 6.002 28.528 1.00 55.53 94 SER A O 1
ATOM 724 N N . ALA A 1 95 ? -28.142 6.117 27.102 1.00 51.78 95 ALA A N 1
ATOM 725 C CA . ALA A 1 95 ? -27.931 7.559 27.255 1.00 51.78 95 ALA A CA 1
ATOM 726 C C . ALA A 1 95 ? -28.915 8.399 26.415 1.00 51.78 95 ALA A C 1
ATOM 728 O O . ALA A 1 95 ? -29.103 9.575 26.703 1.00 51.78 95 ALA A O 1
ATOM 729 N N . LEU A 1 96 ? -29.590 7.791 25.428 1.00 50.97 96 LEU A N 1
ATOM 730 C CA . LEU A 1 96 ? -30.631 8.433 24.611 1.00 50.97 96 LEU A CA 1
ATOM 731 C C . LEU A 1 96 ? -32.010 8.481 25.300 1.00 50.97 96 LEU A C 1
ATOM 733 O O . LEU A 1 96 ? -32.902 9.164 24.814 1.00 50.97 96 LEU A O 1
ATOM 737 N N . ASN A 1 97 ? -32.190 7.777 26.425 1.00 47.34 97 ASN A N 1
ATOM 738 C CA . ASN A 1 97 ? -33.470 7.670 27.139 1.00 47.34 97 ASN A CA 1
ATOM 739 C C . ASN A 1 97 ? -33.565 8.550 28.400 1.00 47.34 97 ASN A C 1
ATOM 741 O O . ASN A 1 97 ? -34.463 8.342 29.218 1.00 47.34 97 ASN A O 1
ATOM 745 N N . GLN A 1 98 ? -32.677 9.532 28.591 1.00 44.62 98 GLN A N 1
ATOM 746 C CA . GLN A 1 98 ? -33.003 10.598 29.540 1.00 44.62 98 GLN A CA 1
ATOM 747 C C . GLN A 1 98 ? -34.108 11.460 28.915 1.00 44.62 98 GLN A C 1
ATOM 749 O O . GLN A 1 98 ? -33.933 11.907 27.781 1.00 44.62 98 GLN A O 1
ATOM 754 N N . PRO A 1 99 ? -35.249 11.681 29.595 1.00 41.84 99 PRO A N 1
ATOM 755 C CA . PRO A 1 99 ? -36.289 12.547 29.070 1.00 41.84 99 PRO A CA 1
ATOM 756 C C . PRO A 1 99 ? -35.728 13.967 29.003 1.00 41.84 99 PRO A C 1
ATOM 758 O O . PRO A 1 99 ? -35.594 14.649 30.019 1.00 41.84 99 PRO A O 1
ATOM 761 N N . VAL A 1 100 ? -35.370 14.399 27.795 1.00 46.50 100 VAL A N 1
ATOM 762 C CA . VAL A 1 100 ? -35.198 15.815 27.494 1.00 46.50 100 VAL A CA 1
ATOM 763 C C . VAL A 1 100 ? -36.576 16.432 27.681 1.00 46.50 100 VAL A C 1
ATOM 765 O O . VAL A 1 100 ? -37.538 16.044 27.020 1.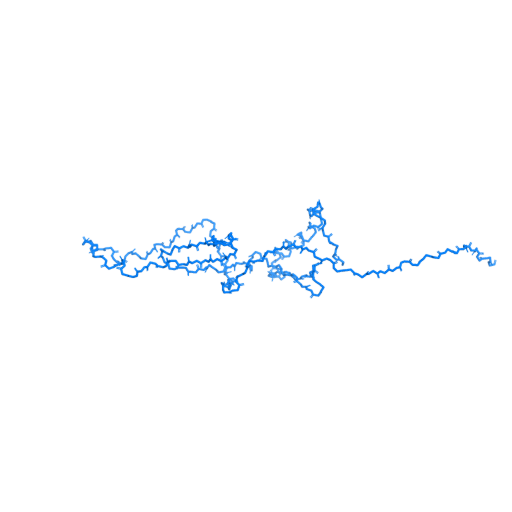00 46.50 100 VAL A O 1
ATOM 768 N N . HIS A 1 101 ? -36.671 17.308 28.674 1.00 41.72 101 HIS A N 1
ATOM 769 C CA . HIS A 1 101 ? -37.882 18.037 29.008 1.00 41.72 101 HIS A CA 1
ATOM 770 C C . HIS A 1 101 ? -38.429 18.720 27.745 1.00 41.72 101 HIS A C 1
ATOM 772 O O . HIS A 1 101 ? -37.691 19.424 27.062 1.00 41.72 101 HIS A O 1
ATOM 778 N N . ASP A 1 102 ? -39.697 18.430 27.449 1.00 44.12 102 ASP A N 1
ATOM 779 C CA . ASP A 1 102 ? -40.575 19.003 26.424 1.00 44.12 102 ASP A CA 1
ATOM 780 C C . ASP A 1 102 ? -40.021 20.157 25.568 1.00 44.12 102 ASP A C 1
ATOM 782 O O . ASP A 1 102 ? -40.128 21.316 25.947 1.00 44.12 102 ASP A O 1
ATOM 786 N N . GLU A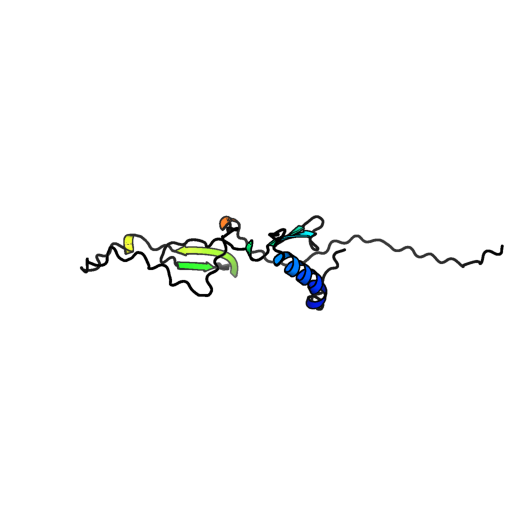 1 103 ? -39.612 19.840 24.336 1.00 39.22 103 GLU A N 1
ATOM 787 C CA . GLU A 1 103 ? -39.944 20.647 23.150 1.00 39.22 103 GLU A CA 1
ATOM 788 C C . GLU A 1 103 ? -40.216 19.717 21.956 1.00 39.22 103 GLU A C 1
ATOM 790 O O . GLU A 1 103 ? -39.457 19.592 20.992 1.00 39.22 103 GLU A O 1
ATOM 795 N N . ALA A 1 104 ? -41.345 19.013 22.032 1.00 44.75 104 ALA A N 1
ATOM 796 C CA . ALA A 1 104 ? -41.879 18.215 20.940 1.00 44.75 104 ALA A CA 1
ATOM 797 C C . ALA A 1 104 ? -42.438 19.112 19.817 1.00 44.75 104 ALA A C 1
ATOM 799 O O . ALA A 1 104 ? -43.646 19.313 19.746 1.00 44.75 104 ALA A O 1
ATOM 800 N N . VAL A 1 105 ? -41.571 19.630 18.933 1.00 40.62 105 VAL A N 1
ATOM 801 C CA . VAL A 1 105 ? -41.949 20.105 17.574 1.00 40.62 105 VAL A CA 1
ATOM 802 C C . VAL A 1 105 ? -40.881 19.803 16.495 1.00 40.62 105 VAL A C 1
ATOM 804 O O . VAL A 1 105 ? -41.204 19.795 15.314 1.00 40.62 105 VAL A O 1
ATOM 807 N N . TRP A 1 106 ? -39.632 19.457 16.838 1.00 33.66 106 TRP A N 1
ATOM 808 C CA . TRP A 1 106 ? -38.538 19.330 15.844 1.00 33.66 106 TRP A CA 1
ATOM 809 C C . TRP A 1 106 ? -38.125 17.889 15.483 1.00 33.66 106 TRP A C 1
ATOM 811 O O . TRP A 1 106 ? -37.113 17.675 14.821 1.00 33.66 106 TRP A O 1
ATOM 821 N N . GLY A 1 107 ? -38.907 16.886 15.894 1.00 34.44 107 GLY A N 1
ATOM 822 C CA . GLY A 1 107 ? -38.568 15.461 15.750 1.00 34.44 107 GLY A CA 1
ATOM 823 C C . GLY A 1 107 ? -38.647 14.876 14.332 1.00 34.44 107 GLY A C 1
ATOM 824 O O . GLY A 1 107 ? -38.280 13.721 14.154 1.00 34.44 107 GLY A O 1
ATOM 825 N N . ASP A 1 108 ? -39.090 15.657 13.343 1.00 34.31 108 ASP A N 1
ATOM 826 C CA . ASP A 1 108 ? -39.220 15.243 11.932 1.00 34.31 108 ASP A CA 1
ATOM 827 C C . ASP A 1 108 ? -38.251 16.009 10.998 1.00 34.31 108 ASP A C 1
ATOM 829 O O . ASP A 1 108 ? -38.349 15.939 9.776 1.00 34.31 108 ASP A O 1
ATOM 833 N N . LEU A 1 109 ? -37.304 16.773 11.570 1.00 36.84 109 LEU A N 1
ATOM 834 C CA . LEU A 1 109 ? -36.365 17.642 10.837 1.00 36.84 109 LEU A CA 1
ATOM 835 C C . LEU A 1 109 ? -34.880 17.319 11.083 1.00 36.84 109 LEU A C 1
ATOM 837 O O . LEU A 1 109 ? -34.013 17.987 10.529 1.00 36.84 109 LEU A O 1
ATOM 841 N N . CYS A 1 110 ? -34.570 16.274 11.854 1.00 38.72 110 CYS A N 1
ATOM 842 C CA . CYS A 1 110 ? -33.197 15.807 12.084 1.00 38.72 110 CYS A CA 1
ATOM 843 C C . CYS A 1 110 ? -32.776 14.687 11.117 1.00 38.72 110 CYS A C 1
ATOM 845 O O . CYS A 1 110 ? -31.963 13.832 11.463 1.00 38.72 110 CYS A O 1
ATOM 847 N N . ALA A 1 111 ? -33.289 14.689 9.884 1.00 43.94 111 ALA A N 1
ATOM 848 C CA . ALA A 1 111 ? -32.428 14.275 8.787 1.00 43.94 111 ALA A CA 1
ATOM 849 C C . ALA A 1 111 ? -31.354 15.361 8.722 1.00 43.94 111 ALA A C 1
ATOM 851 O O . ALA A 1 111 ? -31.682 16.498 8.381 1.00 43.94 111 ALA A O 1
ATOM 852 N N . HIS A 1 112 ? -30.119 15.059 9.142 1.00 41.66 112 HIS A N 1
ATOM 853 C CA . HIS A 1 112 ? -29.002 15.974 8.917 1.00 41.66 112 HIS A CA 1
ATOM 854 C C . HIS A 1 112 ? -29.132 16.492 7.479 1.00 41.66 112 HIS A C 1
ATOM 856 O O . HIS A 1 112 ? -29.240 15.662 6.566 1.00 41.66 112 HIS A O 1
ATOM 862 N N . PRO A 1 113 ? -29.219 17.820 7.257 1.00 47.09 113 PRO A N 1
ATOM 863 C CA . PRO A 1 113 ? -29.129 18.326 5.902 1.00 47.09 113 PRO A CA 1
ATOM 864 C C . PRO A 1 113 ? -27.857 17.706 5.318 1.00 47.09 113 PRO A C 1
ATOM 866 O O . PRO A 1 113 ? -26.853 17.697 6.038 1.00 47.09 113 PRO A O 1
ATOM 869 N N . PRO A 1 114 ? -27.888 17.130 4.099 1.00 52.56 114 PRO A N 1
ATOM 870 C CA . PRO A 1 114 ? -26.664 16.639 3.481 1.00 52.56 114 PRO A CA 1
ATOM 871 C C . PRO A 1 114 ? -25.639 17.759 3.607 1.00 52.56 114 PRO A C 1
ATOM 873 O O . PRO A 1 114 ? -25.963 18.903 3.263 1.00 52.56 114 PRO A O 1
ATOM 876 N N . GLU A 1 115 ? -24.489 17.451 4.214 1.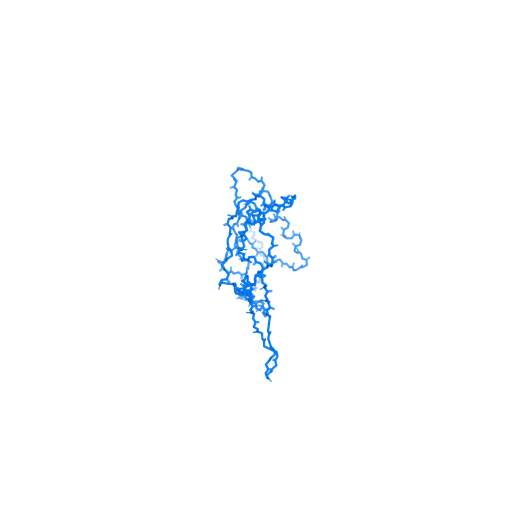00 55.41 115 GLU A N 1
ATOM 877 C CA . GLU A 1 115 ? -23.453 18.447 4.464 1.00 55.41 115 GLU A CA 1
ATOM 878 C C . GLU A 1 115 ? -23.244 19.252 3.174 1.00 55.41 115 GLU A C 1
ATOM 880 O O . GLU A 1 115 ? -23.285 18.679 2.075 1.00 55.41 115 GLU A O 1
ATOM 885 N N . PRO A 1 116 ? -23.179 20.593 3.261 1.00 52.53 116 PRO A N 1
ATOM 886 C CA . PRO A 1 116 ? -23.123 21.422 2.073 1.00 52.53 116 PRO A CA 1
ATOM 887 C C . PRO A 1 116 ? -21.907 20.997 1.261 1.00 52.53 116 PRO A C 1
ATOM 889 O O . PRO A 1 116 ? -20.789 21.145 1.741 1.00 52.53 116 PRO A O 1
ATOM 892 N N . ARG A 1 117 ? -22.165 20.473 0.053 1.00 51.62 117 ARG A N 1
ATOM 893 C CA . ARG A 1 117 ? -21.147 19.968 -0.876 1.00 51.62 117 ARG A CA 1
ATOM 894 C C . ARG A 1 117 ? -19.925 20.870 -0.839 1.00 51.62 117 ARG A C 1
ATOM 896 O O . ARG A 1 117 ? -20.010 22.033 -1.256 1.00 51.62 117 ARG A O 1
ATOM 903 N N . HIS A 1 118 ? -18.824 20.365 -0.304 1.00 59.66 118 HIS A N 1
ATOM 904 C CA . HIS A 1 118 ? -17.597 21.129 -0.291 1.00 59.66 118 HIS A CA 1
ATOM 905 C C . HIS A 1 118 ? -17.045 21.126 -1.719 1.00 59.66 118 HIS A C 1
ATOM 907 O O . HIS A 1 118 ? -17.237 20.186 -2.486 1.00 59.66 118 HIS A O 1
ATOM 913 N N . TRP A 1 119 ? -16.379 22.209 -2.124 1.00 57.56 119 TRP A N 1
ATOM 914 C CA . TRP A 1 119 ? -15.763 22.283 -3.457 1.00 57.56 119 TRP A CA 1
ATOM 915 C C . TRP A 1 119 ? -14.726 21.164 -3.688 1.00 57.56 119 TRP A C 1
ATOM 917 O O . TRP A 1 119 ? -14.392 20.862 -4.829 1.00 57.56 119 TRP A O 1
ATOM 927 N N . ASP A 1 120 ? -14.253 20.553 -2.601 1.00 62.56 120 ASP A N 1
ATOM 928 C CA . ASP A 1 120 ? -13.264 19.477 -2.573 1.00 62.56 120 ASP A CA 1
ATOM 929 C C . ASP A 1 120 ? -13.889 18.067 -2.523 1.00 62.56 120 ASP A C 1
ATOM 931 O O . ASP A 1 120 ? -13.173 17.080 -2.363 1.00 62.56 120 ASP A O 1
ATOM 935 N N . ASP A 1 121 ? -15.219 17.946 -2.649 1.00 72.25 121 ASP A N 1
ATOM 936 C CA . ASP A 1 121 ? -15.875 16.638 -2.658 1.00 72.25 121 ASP A CA 1
ATOM 937 C C . ASP A 1 121 ? -15.417 15.826 -3.875 1.00 72.25 121 ASP A C 1
ATOM 939 O O . ASP A 1 121 ? -15.591 16.205 -5.037 1.00 72.25 121 ASP A O 1
ATOM 943 N N . ASP A 1 122 ? -14.850 14.654 -3.612 1.00 80.69 122 ASP A N 1
ATOM 944 C CA . ASP A 1 122 ? -14.442 13.735 -4.657 1.00 80.69 122 ASP A CA 1
ATOM 945 C C . ASP A 1 122 ? -15.665 13.039 -5.273 1.00 80.69 122 ASP A C 1
ATOM 947 O O . ASP A 1 122 ? -16.200 12.073 -4.727 1.00 80.69 122 ASP A O 1
ATOM 951 N N . PHE A 1 123 ? -16.093 13.488 -6.451 1.00 82.25 123 PHE A N 1
ATOM 952 C CA . PHE A 1 123 ? -17.259 12.940 -7.155 1.00 82.25 123 PHE A CA 1
ATOM 953 C C . PHE A 1 123 ? -17.010 11.611 -7.888 1.00 82.25 123 PHE A C 1
ATOM 955 O O . PHE A 1 123 ? -17.919 11.122 -8.564 1.00 82.25 123 PHE A O 1
ATOM 962 N N . ARG A 1 124 ? -15.813 11.009 -7.807 1.00 87.75 124 ARG A N 1
ATOM 963 C CA . ARG A 1 124 ? -15.562 9.698 -8.432 1.00 87.75 124 ARG A CA 1
ATOM 964 C C . ARG A 1 124 ? -16.461 8.622 -7.810 1.00 87.75 124 ARG A C 1
ATOM 966 O O . ARG A 1 124 ? -16.847 8.702 -6.641 1.00 87.75 124 ARG A O 1
ATOM 973 N N . GLU A 1 125 ? -16.757 7.579 -8.575 1.00 88.19 125 GLU A N 1
ATOM 974 C CA . GLU A 1 125 ? -17.347 6.355 -8.027 1.00 88.19 125 GLU A CA 1
ATOM 975 C C . GLU A 1 125 ? -16.274 5.576 -7.258 1.00 88.19 125 GLU A C 1
ATOM 977 O O . GLU A 1 125 ? -15.127 5.485 -7.698 1.00 88.19 125 GLU A O 1
ATOM 982 N N . ALA A 1 126 ? -16.621 5.043 -6.085 1.00 92.56 126 ALA A N 1
ATOM 983 C CA . ALA A 1 126 ? -15.689 4.232 -5.310 1.00 92.56 126 ALA A CA 1
ATOM 984 C C . ALA A 1 126 ? -15.468 2.875 -5.996 1.00 92.56 126 ALA A C 1
ATOM 986 O O . ALA A 1 126 ? -16.427 2.165 -6.293 1.00 92.56 126 ALA A O 1
ATOM 987 N N . ALA A 1 127 ? -14.205 2.511 -6.212 1.00 94.00 127 ALA A N 1
ATOM 988 C CA . ALA A 1 127 ? -13.799 1.262 -6.858 1.00 94.00 127 ALA A CA 1
ATOM 989 C C . ALA A 1 127 ? -13.122 0.280 -5.886 1.00 94.00 127 ALA A C 1
ATOM 991 O O . ALA A 1 127 ? -13.001 -0.906 -6.185 1.00 94.00 127 ALA A O 1
ATOM 992 N N . LEU A 1 128 ? -12.683 0.766 -4.721 1.00 94.75 128 LEU A N 1
ATOM 993 C CA . LEU A 1 128 ? -11.928 0.003 -3.728 1.00 94.75 128 LEU A CA 1
ATOM 994 C C . LEU A 1 128 ? -12.628 0.038 -2.367 1.00 94.75 128 LEU A C 1
ATOM 996 O O . LEU A 1 128 ? -13.333 0.991 -2.047 1.00 94.75 128 LEU A O 1
ATOM 1000 N N . LYS A 1 129 ? -12.392 -0.977 -1.536 1.00 94.19 129 LYS A N 1
ATOM 1001 C CA . LYS A 1 129 ? -12.846 -1.026 -0.142 1.00 94.19 129 LYS A CA 1
ATOM 1002 C C . LYS A 1 129 ? -11.703 -1.518 0.738 1.00 94.19 129 LYS A C 1
ATOM 1004 O O . LYS A 1 129 ? -10.989 -2.437 0.348 1.00 94.19 129 LYS A O 1
ATOM 1009 N N . VAL A 1 130 ? -11.559 -0.925 1.920 1.00 91.94 130 VAL A N 1
ATOM 1010 C CA . VAL A 1 130 ? -10.613 -1.408 2.929 1.00 91.94 130 VAL A CA 1
ATOM 1011 C C . VAL A 1 130 ? -11.175 -2.660 3.598 1.00 91.94 130 VAL A C 1
ATOM 1013 O O . VAL A 1 130 ? -12.311 -2.667 4.079 1.00 91.94 130 VAL A O 1
ATOM 1016 N N . GLU A 1 131 ? -10.373 -3.717 3.639 1.00 93.88 131 GLU A N 1
ATOM 1017 C CA . GLU A 1 131 ? -10.620 -4.883 4.480 1.00 93.88 131 GLU A CA 1
ATOM 1018 C C . GLU A 1 131 ? -10.005 -4.612 5.857 1.00 93.88 131 GLU A C 1
ATOM 1020 O O . GLU A 1 131 ? -8.799 -4.723 6.052 1.00 93.88 131 GLU A O 1
ATOM 1025 N N . LEU A 1 132 ? -10.834 -4.158 6.801 1.00 89.50 132 LEU A N 1
ATOM 1026 C CA . LEU A 1 132 ? -10.365 -3.714 8.120 1.00 89.50 132 LEU A CA 1
ATOM 1027 C C . LEU A 1 132 ? -9.684 -4.847 8.902 1.00 89.50 132 LEU A C 1
ATOM 1029 O O . LEU A 1 132 ? -8.671 -4.617 9.556 1.00 89.50 132 LEU A O 1
ATOM 1033 N N . ASP A 1 133 ? -10.187 -6.074 8.756 1.00 91.44 133 ASP A N 1
ATOM 1034 C CA . ASP A 1 133 ? -9.669 -7.259 9.448 1.00 91.44 133 ASP A CA 1
ATOM 1035 C C . ASP A 1 133 ? -8.288 -7.710 8.935 1.00 91.44 133 ASP A C 1
ATOM 1037 O O . ASP A 1 133 ? -7.624 -8.518 9.582 1.00 91.44 133 ASP A O 1
ATOM 1041 N N . SER A 1 134 ? -7.834 -7.202 7.782 1.00 93.56 134 SER A N 1
ATOM 1042 C CA . SER A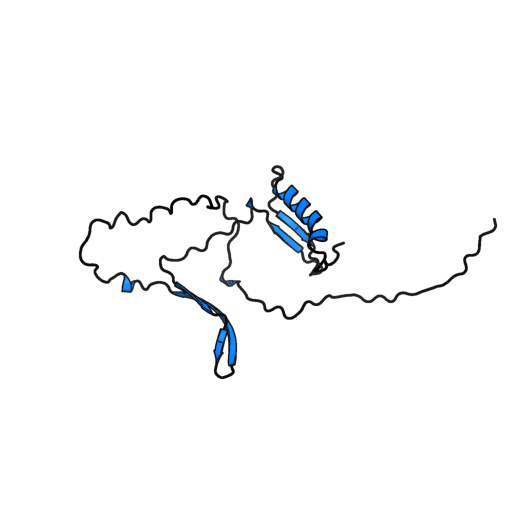 1 134 ? -6.531 -7.547 7.200 1.00 93.56 134 SER A CA 1
ATOM 1043 C C . SER A 1 134 ? -5.442 -6.507 7.478 1.00 93.56 134 SER A C 1
ATOM 1045 O O . SER A 1 134 ? -4.331 -6.638 6.959 1.00 93.56 134 SER A O 1
ATOM 1047 N N . ILE A 1 135 ? -5.741 -5.436 8.218 1.00 92.44 135 ILE A N 1
ATOM 1048 C CA . ILE A 1 135 ? -4.773 -4.368 8.488 1.00 92.44 135 ILE A CA 1
ATOM 1049 C C . ILE A 1 135 ? -3.710 -4.880 9.462 1.00 92.44 135 ILE A C 1
ATOM 1051 O O . ILE A 1 135 ? -4.015 -5.348 10.556 1.00 92.44 135 ILE A O 1
ATOM 1055 N N . ALA A 1 136 ? -2.444 -4.746 9.074 1.00 93.75 136 ALA A N 1
ATOM 1056 C CA . ALA A 1 136 ? -1.303 -5.121 9.895 1.00 93.75 136 ALA A CA 1
ATOM 1057 C C . ALA A 1 136 ? -0.216 -4.044 9.852 1.00 93.75 136 ALA A C 1
ATOM 1059 O O . ALA A 1 136 ? 0.028 -3.417 8.818 1.00 93.75 136 ALA A O 1
ATOM 1060 N N . VAL A 1 137 ? 0.466 -3.854 10.983 1.00 94.19 137 VAL A N 1
ATOM 1061 C CA . VAL A 1 137 ? 1.640 -2.984 11.083 1.00 94.19 137 VAL A CA 1
ATOM 1062 C C . VAL A 1 137 ? 2.892 -3.846 11.008 1.00 94.19 137 VAL A C 1
ATOM 1064 O O . VAL A 1 137 ? 3.137 -4.684 11.874 1.00 94.19 137 VAL A O 1
ATOM 1067 N N . HIS A 1 138 ? 3.699 -3.626 9.974 1.00 92.50 138 HIS A N 1
ATOM 1068 C CA . HIS A 1 138 ? 4.965 -4.326 9.784 1.00 92.50 138 HIS A CA 1
ATOM 1069 C C . HIS A 1 138 ? 6.132 -3.425 10.185 1.00 92.50 138 HIS A C 1
ATOM 1071 O O . HIS A 1 138 ? 6.329 -2.357 9.606 1.00 92.50 138 HIS A O 1
ATOM 1077 N N . HIS A 1 139 ? 6.927 -3.874 11.156 1.00 92.94 139 HIS A N 1
ATOM 1078 C CA . HIS A 1 139 ? 8.203 -3.245 11.494 1.00 92.94 139 HIS A CA 1
ATOM 1079 C C . HIS A 1 139 ? 9.263 -3.777 10.535 1.00 92.94 139 HIS A C 1
ATOM 1081 O O . HIS A 1 139 ? 9.484 -4.983 10.449 1.00 92.94 139 HIS A O 1
ATOM 1087 N N . VAL A 1 140 ? 9.865 -2.881 9.756 1.00 91.31 140 VAL A N 1
ATOM 1088 C CA . VAL A 1 140 ? 10.864 -3.252 8.751 1.00 91.31 140 VAL A CA 1
ATOM 1089 C C . VAL A 1 140 ? 12.253 -3.120 9.364 1.00 91.31 140 VAL A C 1
ATOM 1091 O O . VAL A 1 140 ? 12.771 -2.014 9.487 1.00 91.31 140 VAL A O 1
ATOM 1094 N N . ASP A 1 141 ? 12.867 -4.251 9.712 1.00 92.50 141 ASP A N 1
ATOM 1095 C CA . ASP A 1 141 ? 14.211 -4.267 10.305 1.00 92.50 141 ASP A CA 1
ATOM 1096 C C . ASP A 1 141 ? 15.319 -4.028 9.271 1.00 92.50 141 ASP A C 1
ATOM 1098 O O . ASP A 1 141 ? 16.289 -3.314 9.523 1.00 92.50 141 ASP A O 1
ATOM 1102 N N . SER A 1 142 ? 15.222 -4.667 8.100 1.00 87.50 142 SER A N 1
ATOM 1103 C CA . SER A 1 142 ? 16.256 -4.589 7.063 1.00 87.50 142 SER A CA 1
ATOM 1104 C C . SER A 1 142 ? 15.745 -4.978 5.675 1.00 87.50 142 SER A C 1
ATOM 1106 O O . SER A 1 142 ? 14.720 -5.643 5.530 1.00 87.50 142 SER A O 1
ATOM 1108 N N . VAL A 1 143 ? 16.503 -4.590 4.645 1.00 82.25 143 VAL A N 1
ATOM 1109 C CA . VAL A 1 143 ? 16.295 -5.008 3.252 1.00 82.25 143 VAL A CA 1
ATOM 1110 C C . VAL A 1 143 ? 17.427 -5.946 2.842 1.00 82.25 143 VAL A C 1
ATOM 1112 O O . VAL A 1 143 ? 18.602 -5.594 2.940 1.00 82.25 143 VAL A O 1
ATOM 1115 N N . VAL A 1 144 ? 17.079 -7.137 2.348 1.00 83.12 144 VAL A N 1
ATOM 1116 C CA . VAL A 1 144 ? 18.045 -8.150 1.895 1.00 83.12 144 VAL A CA 1
ATOM 1117 C C . VAL A 1 144 ? 18.004 -8.270 0.372 1.00 83.12 144 VAL A C 1
ATOM 1119 O O . VAL A 1 144 ? 16.956 -8.551 -0.205 1.00 83.12 144 VAL A O 1
ATOM 1122 N N . ILE A 1 145 ? 19.157 -8.112 -0.287 1.00 82.62 145 ILE A N 1
ATOM 1123 C CA . ILE A 1 145 ? 19.295 -8.258 -1.745 1.00 82.62 145 ILE A CA 1
ATOM 1124 C C . ILE A 1 145 ? 19.973 -9.593 -2.063 1.00 82.62 145 ILE A C 1
ATOM 1126 O O . ILE A 1 145 ? 21.162 -9.785 -1.804 1.00 82.62 145 ILE A O 1
ATOM 1130 N N . ALA A 1 146 ? 19.224 -10.521 -2.659 1.00 85.00 146 ALA A N 1
ATOM 1131 C CA . ALA A 1 146 ? 19.758 -11.807 -3.095 1.00 85.00 146 ALA A CA 1
ATOM 1132 C C . ALA A 1 146 ? 20.573 -11.657 -4.392 1.00 85.00 146 ALA A C 1
ATOM 1134 O O . ALA A 1 146 ? 20.068 -11.160 -5.400 1.00 85.00 146 ALA A O 1
ATOM 1135 N N . THR A 1 147 ? 21.823 -12.126 -4.391 1.00 87.38 147 THR A N 1
ATOM 1136 C CA . THR A 1 147 ? 22.712 -12.088 -5.563 1.00 87.38 147 THR A CA 1
ATOM 1137 C C . THR A 1 147 ? 23.310 -13.463 -5.855 1.00 87.38 147 THR A C 1
ATOM 1139 O O . THR A 1 147 ? 23.435 -14.304 -4.966 1.00 87.38 147 THR A O 1
ATOM 1142 N N . ALA A 1 148 ? 23.671 -13.703 -7.117 1.00 91.62 148 ALA A N 1
ATOM 1143 C CA . ALA A 1 148 ? 24.427 -14.881 -7.527 1.00 91.62 148 ALA A CA 1
ATOM 1144 C C . ALA A 1 148 ? 25.863 -14.463 -7.860 1.00 91.62 148 ALA A C 1
ATOM 1146 O O . ALA A 1 148 ? 26.088 -13.637 -8.748 1.00 91.62 148 ALA A O 1
ATOM 1147 N N . GLN A 1 149 ? 26.837 -15.016 -7.137 1.00 92.75 149 GLN A N 1
ATOM 1148 C CA . GLN A 1 149 ? 28.243 -14.736 -7.396 1.00 92.75 149 GLN A CA 1
ATOM 1149 C C . GLN A 1 149 ? 28.727 -15.544 -8.603 1.00 92.75 149 GLN A C 1
ATOM 1151 O O . GLN A 1 149 ? 28.646 -16.772 -8.619 1.00 92.75 149 GLN A O 1
ATOM 1156 N N . HIS A 1 150 ? 29.307 -14.855 -9.583 1.00 93.81 150 HIS A N 1
ATOM 1157 C CA . HIS A 1 150 ? 29.968 -15.476 -10.727 1.00 93.81 150 HIS A CA 1
ATOM 1158 C C . HIS A 1 150 ? 31.424 -15.011 -10.780 1.00 93.81 150 HIS A C 1
ATOM 1160 O O . HIS A 1 150 ? 31.700 -13.813 -10.829 1.00 93.81 150 HIS A O 1
ATOM 1166 N N . LEU A 1 151 ? 32.366 -15.957 -10.739 1.00 93.50 151 LEU A N 1
ATOM 1167 C CA . LEU A 1 151 ? 33.793 -15.644 -10.814 1.00 93.50 151 LEU A CA 1
ATOM 1168 C C . LEU A 1 151 ? 34.185 -15.304 -12.254 1.00 93.50 151 LEU A C 1
ATOM 1170 O O . LEU A 1 151 ? 33.876 -16.047 -13.185 1.00 93.50 151 LEU A O 1
ATOM 1174 N N . VAL A 1 152 ? 34.901 -14.195 -12.431 1.00 94.94 152 VAL A N 1
ATOM 1175 C CA . VAL A 1 152 ? 35.395 -13.764 -13.742 1.00 94.94 152 VAL A CA 1
ATOM 1176 C C . VAL A 1 152 ? 36.731 -14.442 -14.030 1.00 94.94 152 VAL A C 1
ATOM 1178 O O . VAL A 1 152 ? 37.702 -14.264 -13.295 1.00 94.94 152 VAL A O 1
ATOM 1181 N N . GLN A 1 153 ? 36.798 -15.196 -15.125 1.00 92.88 153 GLN A N 1
ATOM 1182 C CA . GLN A 1 153 ? 38.052 -15.748 -15.634 1.00 92.88 153 GLN A CA 1
ATOM 1183 C C . GLN A 1 153 ? 38.717 -14.740 -16.570 1.00 92.88 153 GLN A C 1
ATOM 1185 O O . GLN A 1 153 ? 38.077 -14.198 -17.471 1.00 92.88 153 GLN A O 1
ATOM 1190 N N . ARG A 1 154 ? 40.015 -14.491 -16.372 1.00 92.75 154 ARG A N 1
ATOM 1191 C CA . ARG A 1 154 ? 40.793 -13.587 -17.223 1.00 92.75 154 ARG A CA 1
ATOM 1192 C C . ARG A 1 154 ? 41.844 -14.367 -17.994 1.00 92.75 154 ARG A C 1
ATOM 1194 O O . ARG A 1 154 ? 42.725 -14.973 -17.393 1.00 92.75 154 ARG A O 1
ATOM 1201 N N . PHE A 1 155 ? 41.796 -14.258 -19.315 1.00 89.00 155 PHE A N 1
ATOM 1202 C CA . PHE A 1 155 ? 42.823 -14.776 -20.212 1.00 89.00 155 PHE A CA 1
ATOM 1203 C C . PHE A 1 155 ? 43.509 -13.617 -20.935 1.00 89.00 155 PHE A C 1
ATOM 1205 O O . PHE A 1 155 ? 42.908 -12.566 -21.160 1.00 89.00 155 PHE A O 1
ATOM 1212 N N . ARG A 1 156 ? 44.783 -13.797 -21.279 1.00 89.44 156 ARG A N 1
ATOM 1213 C CA . ARG A 1 156 ? 45.557 -12.872 -22.107 1.00 89.44 156 ARG A CA 1
ATOM 1214 C C . ARG A 1 156 ? 46.125 -13.673 -23.267 1.00 89.44 156 ARG A C 1
ATOM 1216 O O . ARG A 1 156 ? 46.771 -14.687 -23.030 1.00 89.44 156 ARG A O 1
ATOM 1223 N N . TYR A 1 157 ? 45.895 -13.197 -24.482 1.00 87.06 157 TYR A N 1
ATOM 1224 C CA . TYR A 1 157 ? 46.471 -13.763 -25.694 1.00 87.06 157 TYR A CA 1
ATOM 1225 C C . TYR A 1 157 ? 47.166 -12.651 -26.471 1.00 87.06 157 TYR A C 1
ATOM 1227 O O . TYR A 1 157 ? 46.710 -11.506 -26.462 1.00 87.06 157 TYR A O 1
ATOM 1235 N N . GLU A 1 158 ? 48.277 -12.988 -27.113 1.00 83.12 158 GLU A N 1
ATOM 1236 C CA . GLU A 1 158 ? 48.965 -12.093 -28.037 1.00 83.12 158 GLU A CA 1
ATOM 1237 C C . GLU A 1 158 ? 48.243 -12.126 -29.385 1.00 83.12 158 GLU A C 1
ATOM 1239 O O . GLU A 1 158 ? 48.096 -13.187 -30.000 1.00 83.12 158 GLU A O 1
ATOM 1244 N N . ALA A 1 159 ? 47.766 -10.967 -29.838 1.00 79.56 159 ALA A N 1
ATOM 1245 C CA . ALA A 1 159 ? 47.171 -10.838 -31.159 1.00 79.56 159 ALA A CA 1
ATOM 1246 C C . ALA A 1 159 ? 48.270 -11.000 -32.218 1.00 79.56 159 ALA A C 1
ATOM 1248 O O . ALA A 1 159 ? 49.185 -10.184 -32.294 1.00 79.56 159 ALA A O 1
ATOM 1249 N N . HIS A 1 160 ? 48.180 -12.056 -33.022 1.00 80.12 160 HIS A N 1
ATOM 1250 C CA . HIS A 1 160 ? 49.039 -12.251 -34.184 1.00 80.12 160 HIS A CA 1
ATOM 1251 C C . HIS A 1 160 ? 48.255 -11.851 -35.434 1.00 80.12 160 HIS A C 1
ATOM 1253 O O . HIS A 1 160 ? 47.144 -12.338 -35.648 1.00 80.12 160 HIS A O 1
ATOM 1259 N N . GLU A 1 161 ? 48.813 -10.966 -36.260 1.00 71.88 161 GLU A N 1
ATOM 1260 C CA . GLU A 1 161 ? 48.206 -10.638 -37.550 1.00 71.88 161 GLU A CA 1
ATOM 1261 C C . GLU A 1 161 ? 48.302 -11.842 -38.493 1.00 71.88 161 GLU A C 1
ATOM 1263 O O . GLU A 1 161 ? 49.390 -12.354 -38.775 1.00 71.88 161 GLU A O 1
ATOM 1268 N N . HIS A 1 162 ? 47.151 -12.290 -38.998 1.00 60.94 162 HIS A N 1
ATOM 1269 C CA . HIS A 1 162 ? 47.093 -13.256 -40.086 1.00 60.94 162 HIS A CA 1
ATOM 1270 C C . HIS A 1 162 ? 47.656 -12.607 -41.356 1.00 60.94 162 HIS A C 1
ATOM 1272 O O . HIS A 1 162 ? 46.995 -11.780 -41.983 1.00 60.94 162 HIS A O 1
ATOM 1278 N N . LYS A 1 163 ? 48.875 -12.990 -41.745 1.00 59.12 163 LYS A N 1
ATOM 1279 C CA . LYS A 1 163 ? 49.396 -12.692 -43.083 1.00 59.12 163 LYS A CA 1
ATOM 1280 C C . LYS A 1 163 ? 48.750 -13.652 -44.083 1.00 59.12 163 LYS A C 1
ATOM 1282 O O . LYS A 1 163 ? 49.006 -14.853 -44.015 1.00 59.12 163 LYS A O 1
ATOM 1287 N N . PHE A 1 164 ? 47.888 -13.108 -44.941 1.00 49.12 164 PHE A N 1
ATOM 1288 C CA . PHE A 1 164 ? 47.459 -13.736 -46.193 1.00 49.12 164 PHE A CA 1
ATOM 1289 C C . PHE A 1 164 ? 48.572 -13.646 -47.240 1.00 49.12 164 PHE A C 1
ATOM 1291 O O . PHE A 1 164 ? 49.308 -12.630 -47.222 1.00 49.12 164 PHE A O 1
#

Organism: NCBI:txid2842456

Foldseek 3Di:
DDDDQDPVRCVPVCVVVVVVQVVQLPDVVVHDQWDKDADPQDDVDIDIDGHDLQAAEDDDDDPPPWDKDWDQWDQDPVGTDGDTDIDTDDDDPVVVPDPPPDDPDCPVPPPPDPPPDDPPDDPHDHNHYDPPVPDDDDDAPDRDDDDDDDDDDDDDDDDDDDDD

Radius of gyration: 29.4 Å; chains: 1; bounding box: 91×38×81 Å

Secondary structure (DSSP, 8-state):
--PPPPTTTHHHHSHHHHHHHHHHHH-TTTT--EEEEE-SSSTT-EEEEE-GGG-PBPPPP--TTPEEEEES-EEETTEEE---EEEEEPPPGGGGGS---S-TT-TT--S-PPP---TT---SPP-B---GGG--PPP-----------PPP-----------

InterPro domains:
  IPR014914 RES domain [PF08808] (9-59)

pLDDT: mean 77.86, std 18.22, range [33.66, 94.94]